Protein AF-A0A257V3X7-F1 (afdb_monomer_lite)

Foldseek 3Di:
DQLQVVLVVCCQVPFNLVSLLVLLLLLLVLLLCCLVVVVVCVVPVVSVVVSVVSNVNSCSSVNCPLVLLPLVDDPVCSVVVVVVVVV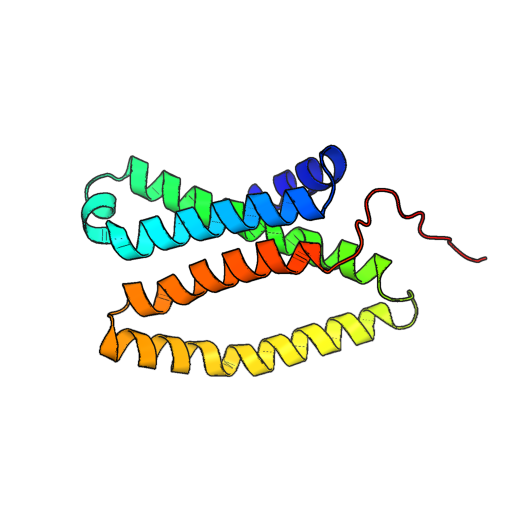VVVVVVVCLVVQLVVQCVPPNNSRSSSVSSVVSNVRSVVSVVRDGCNPVDPPPPD

Structure (mmCIF, N/CA/C/O backbone):
data_AF-A0A257V3X7-F1
#
_entry.id   AF-A0A257V3X7-F1
#
loop_
_atom_site.group_PDB
_atom_site.id
_atom_site.type_symbol
_atom_site.label_atom_id
_atom_site.label_alt_id
_atom_site.label_comp_id
_atom_site.label_asym_id
_atom_site.label_entity_id
_atom_site.label_seq_id
_atom_site.pdbx_PDB_ins_code
_atom_site.Cartn_x
_atom_site.Cartn_y
_atom_site.Cartn_z
_atom_site.occupancy
_atom_site.B_iso_or_equiv
_atom_site.auth_seq_id
_atom_site.auth_comp_id
_atom_site.auth_asym_id
_atom_site.auth_atom_id
_atom_site.pdbx_PDB_model_num
ATOM 1 N N . ALA A 1 1 ? 8.856 -1.921 8.800 1.00 64.50 1 ALA A N 1
ATOM 2 C CA . ALA A 1 1 ? 8.913 -1.311 10.148 1.00 64.50 1 ALA A CA 1
ATOM 3 C C . ALA A 1 1 ? 8.587 0.182 10.107 1.00 64.50 1 ALA A C 1
ATOM 5 O O . ALA A 1 1 ? 7.568 0.563 10.662 1.00 64.50 1 ALA A O 1
ATOM 6 N N . LEU A 1 2 ? 9.370 1.014 9.405 1.00 83.31 2 LEU A N 1
ATOM 7 C CA . LEU A 1 2 ? 9.121 2.465 9.345 1.00 83.31 2 LEU A CA 1
ATOM 8 C C . LEU A 1 2 ? 7.728 2.828 8.812 1.00 83.31 2 LEU A C 1
ATOM 10 O O . LEU A 1 2 ? 7.024 3.571 9.480 1.00 83.31 2 LEU A O 1
ATOM 14 N N . GLY A 1 3 ? 7.291 2.225 7.699 1.00 81.31 3 GLY A N 1
ATOM 15 C CA . GLY A 1 3 ? 5.944 2.453 7.155 1.00 81.31 3 GLY A CA 1
ATOM 16 C C . GLY A 1 3 ? 4.811 2.114 8.130 1.00 81.31 3 GLY A C 1
ATOM 17 O O . GLY A 1 3 ? 3.764 2.745 8.107 1.00 81.31 3 GLY A O 1
ATOM 18 N N . TYR A 1 4 ? 5.025 1.142 9.018 1.00 83.38 4 TYR A N 1
ATOM 19 C CA . TYR A 1 4 ? 4.007 0.663 9.960 1.00 83.38 4 TYR A CA 1
ATOM 20 C C . TYR A 1 4 ? 3.864 1.648 11.125 1.00 83.38 4 TYR A C 1
ATOM 22 O O . TYR A 1 4 ? 2.759 2.004 11.525 1.00 83.38 4 TYR A O 1
ATOM 30 N N . LEU A 1 5 ? 5.004 2.140 11.623 1.00 85.31 5 LEU A N 1
ATOM 31 C CA . LEU A 1 5 ? 5.063 3.169 12.659 1.00 85.31 5 LEU A CA 1
ATOM 32 C C . LEU A 1 5 ? 4.500 4.497 12.149 1.00 85.31 5 LEU A C 1
ATOM 34 O O . LEU A 1 5 ? 3.662 5.113 12.804 1.00 85.31 5 LEU A O 1
ATOM 38 N N . SER A 1 6 ? 4.922 4.923 10.957 1.00 87.31 6 SER A N 1
ATOM 39 C CA . SER A 1 6 ? 4.461 6.177 10.370 1.00 87.31 6 SER A CA 1
ATOM 40 C C . SER A 1 6 ? 2.974 6.129 10.020 1.00 87.31 6 SER A C 1
ATOM 42 O O . SER A 1 6 ? 2.307 7.161 10.085 1.00 87.31 6 SER A O 1
ATOM 44 N N . PHE A 1 7 ? 2.431 4.956 9.669 1.00 87.31 7 PHE A N 1
ATOM 45 C CA . PHE A 1 7 ? 1.008 4.809 9.374 1.00 87.31 7 PHE A CA 1
ATOM 46 C C . PHE A 1 7 ? 0.151 5.146 10.593 1.00 87.31 7 PHE A C 1
ATOM 48 O O . PHE A 1 7 ? -0.774 5.941 10.462 1.00 87.31 7 PHE A O 1
ATOM 55 N N . GLY A 1 8 ? 0.487 4.602 11.769 1.00 83.62 8 GLY A N 1
ATOM 56 C CA . GLY A 1 8 ? -0.238 4.882 13.013 1.00 83.62 8 GLY A CA 1
ATOM 57 C C . GLY A 1 8 ? -0.280 6.378 13.326 1.00 83.62 8 GLY A C 1
ATOM 58 O O . GLY A 1 8 ? -1.354 6.946 13.485 1.00 83.62 8 GLY A O 1
ATOM 59 N N . VAL A 1 9 ? 0.876 7.047 13.263 1.00 85.56 9 VAL A N 1
ATOM 60 C CA . VAL A 1 9 ? 0.973 8.499 13.501 1.00 85.56 9 VAL A CA 1
ATOM 61 C C . VAL A 1 9 ? 0.114 9.299 12.513 1.00 85.56 9 VAL A C 1
ATOM 63 O O . VAL A 1 9 ? -0.597 10.225 12.904 1.00 85.56 9 VAL A O 1
ATOM 66 N N . VAL A 1 10 ? 0.153 8.953 11.222 1.00 85.38 10 VAL A N 1
ATOM 67 C CA . VAL A 1 10 ? -0.643 9.648 10.195 1.00 85.38 10 VAL A CA 1
ATOM 68 C C . VAL A 1 10 ? -2.138 9.368 10.363 1.00 85.38 10 VAL A C 1
ATOM 70 O O . VAL A 1 10 ? -2.946 10.280 10.177 1.00 85.38 10 VAL A O 1
ATOM 73 N N . ALA A 1 11 ? -2.510 8.142 10.730 1.00 85.06 11 ALA A N 1
ATOM 74 C CA . ALA A 1 11 ? -3.887 7.743 10.991 1.00 85.06 11 ALA A CA 1
ATOM 75 C C . ALA A 1 11 ? -4.479 8.489 12.193 1.00 85.06 11 ALA A C 1
ATOM 77 O O . ALA A 1 11 ? -5.598 8.994 12.097 1.00 85.06 11 ALA A O 1
ATOM 78 N N . ASP A 1 12 ? -3.715 8.640 13.273 1.00 82.75 12 ASP A N 1
ATOM 79 C CA . ASP A 1 12 ? -4.148 9.375 14.464 1.00 82.75 12 ASP A CA 1
ATOM 80 C C . ASP A 1 12 ? -4.268 10.885 14.184 1.00 82.75 12 ASP A C 1
ATOM 82 O O . ASP A 1 12 ? -5.197 11.555 14.652 1.00 82.75 12 ASP A O 1
ATOM 86 N N . TRP A 1 13 ? -3.368 11.434 13.358 1.00 82.75 13 TRP A N 1
ATOM 87 C CA . TRP A 1 13 ? -3.345 12.865 13.048 1.00 82.75 13 TRP A CA 1
ATOM 88 C C . TRP A 1 13 ? -4.383 13.303 12.003 1.00 82.75 13 TRP A C 1
ATOM 90 O O . TRP A 1 13 ? -5.069 14.311 12.203 1.00 82.75 13 TRP A O 1
ATOM 100 N N . LYS A 1 14 ? -4.521 12.577 10.885 1.00 82.19 14 LYS A N 1
ATOM 101 C CA . LYS A 1 14 ? -5.402 12.958 9.760 1.00 82.19 14 LYS A CA 1
ATOM 102 C C . LYS A 1 14 ? -6.692 12.145 9.657 1.00 82.19 14 LYS A C 1
ATOM 104 O O . LYS A 1 14 ? -7.574 12.541 8.902 1.00 82.19 14 LYS A O 1
ATOM 109 N N . GLY A 1 15 ? -6.833 11.065 10.420 1.00 82.12 15 GLY A N 1
ATOM 110 C CA . GLY A 1 15 ? -7.914 10.093 10.255 1.00 82.12 15 GLY A CA 1
ATOM 111 C C . GLY A 1 15 ? -7.492 8.914 9.381 1.00 82.12 15 GLY A C 1
ATOM 112 O O . GLY A 1 15 ? -6.560 8.997 8.570 1.00 82.12 15 GLY A O 1
ATOM 113 N N . ARG A 1 16 ? -8.177 7.783 9.557 1.00 83.19 16 ARG A N 1
ATOM 114 C CA . ARG A 1 16 ? -7.748 6.507 8.975 1.00 83.19 16 ARG A CA 1
ATOM 115 C C . ARG A 1 16 ? -8.000 6.432 7.484 1.00 83.19 16 ARG A C 1
ATOM 117 O O . ARG A 1 16 ? -7.150 5.897 6.776 1.00 83.19 16 ARG A O 1
ATOM 124 N N . ARG A 1 17 ? -9.093 7.012 6.981 1.00 86.31 17 ARG A N 1
ATOM 125 C CA . ARG A 1 17 ? -9.388 7.005 5.537 1.00 86.31 17 ARG A CA 1
ATOM 126 C C . ARG A 1 17 ? -8.292 7.702 4.732 1.00 86.31 17 ARG A C 1
ATOM 128 O O . ARG A 1 17 ? -7.825 7.193 3.711 1.00 86.31 17 ARG A O 1
ATOM 135 N N . VAL A 1 18 ? -7.843 8.854 5.231 1.00 87.00 18 VAL A N 1
ATOM 136 C CA . VAL A 1 18 ? -6.783 9.649 4.600 1.00 87.00 18 VAL A CA 1
ATOM 137 C C . VAL A 1 18 ? -5.447 8.915 4.675 1.00 87.00 18 VAL A C 1
ATOM 139 O O . VAL A 1 18 ? -4.742 8.845 3.670 1.00 87.00 18 VAL A O 1
ATOM 142 N N . ALA A 1 19 ? -5.115 8.316 5.824 1.00 89.31 19 ALA A N 1
ATOM 143 C CA . ALA A 1 19 ? -3.903 7.513 5.964 1.00 89.31 19 ALA A CA 1
ATOM 144 C C . ALA A 1 19 ? -3.888 6.332 4.980 1.00 89.31 19 ALA A C 1
ATOM 146 O O . ALA A 1 19 ? -2.942 6.196 4.209 1.00 89.31 19 ALA A O 1
ATOM 147 N N . TYR A 1 20 ? -4.962 5.542 4.918 1.00 88.56 20 TYR A N 1
ATOM 148 C CA . TYR A 1 20 ? -5.075 4.428 3.972 1.00 88.56 20 TYR A CA 1
ATOM 149 C C . TYR A 1 20 ? -4.922 4.872 2.516 1.00 88.56 20 TYR A C 1
ATOM 151 O O . TYR A 1 20 ? -4.187 4.253 1.747 1.00 88.56 20 TYR A O 1
ATOM 159 N N . SER A 1 21 ? -5.567 5.978 2.140 1.00 91.50 21 SER A N 1
ATOM 160 C CA . SER A 1 21 ? -5.485 6.521 0.782 1.00 91.50 21 SER A CA 1
ATOM 161 C C . SER A 1 21 ? -4.051 6.926 0.424 1.00 91.50 21 SER A C 1
ATOM 163 O O . SER A 1 21 ? -3.529 6.500 -0.604 1.00 91.50 21 SER A O 1
ATOM 165 N N . ILE A 1 22 ? -3.379 7.689 1.295 1.00 92.06 22 ILE A N 1
ATOM 166 C CA . ILE A 1 22 ? -2.003 8.160 1.069 1.00 92.06 22 ILE A CA 1
ATOM 167 C C . ILE A 1 22 ? -1.042 6.980 0.935 1.00 92.06 22 ILE A C 1
ATOM 169 O O . ILE A 1 22 ? -0.280 6.912 -0.028 1.00 92.06 22 ILE A O 1
ATOM 173 N N . TYR A 1 23 ? -1.085 6.033 1.872 1.00 93.00 23 TYR A N 1
ATOM 174 C CA . TYR A 1 23 ? -0.167 4.896 1.856 1.00 93.00 23 TYR A CA 1
ATOM 175 C C . TYR A 1 23 ? -0.429 3.976 0.663 1.00 93.00 23 TYR A C 1
ATOM 177 O O . TYR A 1 23 ? 0.514 3.427 0.098 1.00 93.00 23 TYR A O 1
ATOM 185 N N . SER A 1 24 ? -1.689 3.842 0.241 1.00 92.94 24 SER A N 1
ATOM 186 C CA . SER A 1 24 ? -2.063 3.040 -0.929 1.00 92.94 24 SER A CA 1
ATOM 187 C C . SER A 1 24 ? -1.554 3.663 -2.225 1.00 92.94 24 SER A C 1
ATOM 189 O O . SER A 1 24 ? -1.022 2.959 -3.081 1.00 92.94 24 SER A O 1
ATOM 191 N N . VAL A 1 25 ? -1.637 4.991 -2.344 1.00 94.50 25 VAL A N 1
ATOM 192 C CA . VAL A 1 25 ? -1.080 5.735 -3.481 1.00 94.50 25 VAL A CA 1
ATOM 193 C C . VAL A 1 25 ? 0.446 5.655 -3.498 1.00 94.50 25 VAL A C 1
ATOM 195 O O . VAL A 1 25 ? 1.019 5.370 -4.545 1.00 94.50 25 VAL A O 1
ATOM 198 N N . ILE A 1 26 ? 1.115 5.835 -2.353 1.00 94.31 26 ILE A N 1
ATOM 199 C CA . ILE A 1 26 ? 2.576 5.683 -2.254 1.00 94.31 26 ILE A CA 1
ATOM 200 C C . ILE A 1 26 ? 3.002 4.277 -2.686 1.00 94.31 26 ILE A C 1
ATOM 202 O O . ILE A 1 26 ? 3.960 4.126 -3.448 1.00 94.31 26 ILE A O 1
ATOM 206 N N . TRP A 1 27 ? 2.269 3.253 -2.241 1.00 94.19 27 TRP A N 1
ATOM 207 C CA . TRP A 1 27 ? 2.551 1.874 -2.618 1.00 94.19 27 TRP A CA 1
ATOM 208 C C . TRP A 1 27 ? 2.394 1.653 -4.124 1.00 94.19 27 TRP A C 1
ATOM 210 O O . TRP A 1 27 ? 3.286 1.085 -4.752 1.00 94.19 27 TRP A O 1
ATOM 220 N N . ALA A 1 28 ? 1.302 2.150 -4.711 1.00 93.94 28 ALA A N 1
ATOM 221 C CA . ALA A 1 28 ? 1.035 2.047 -6.141 1.00 93.94 28 ALA A CA 1
ATOM 222 C C . ALA A 1 28 ? 2.104 2.760 -6.982 1.00 93.94 28 ALA A C 1
ATOM 224 O O . ALA A 1 28 ? 2.592 2.184 -7.950 1.00 93.94 28 ALA A O 1
ATOM 225 N N . ILE A 1 29 ? 2.522 3.969 -6.588 1.00 94.19 29 ILE A N 1
ATOM 226 C CA . ILE A 1 29 ? 3.604 4.709 -7.256 1.00 94.19 29 ILE A CA 1
ATOM 227 C C . ILE A 1 29 ? 4.902 3.901 -7.223 1.00 94.19 29 ILE A C 1
ATOM 229 O O . ILE A 1 29 ? 5.544 3.736 -8.257 1.00 94.19 29 ILE A O 1
ATOM 233 N N . GLY A 1 30 ? 5.272 3.367 -6.054 1.00 92.69 30 GLY A N 1
ATOM 234 C CA . GLY A 1 30 ? 6.460 2.528 -5.913 1.00 92.69 30 GLY A CA 1
ATOM 235 C C . GLY A 1 30 ? 6.403 1.287 -6.804 1.00 92.69 30 GLY A C 1
ATOM 236 O O . GLY A 1 30 ? 7.369 0.989 -7.504 1.00 92.69 30 GLY A O 1
ATOM 237 N N . LEU A 1 31 ? 5.258 0.597 -6.828 1.00 92.38 31 LEU A N 1
ATOM 238 C CA . LEU A 1 31 ? 5.059 -0.589 -7.656 1.00 92.38 31 LEU A CA 1
ATOM 239 C C . LEU A 1 31 ? 5.141 -0.250 -9.146 1.00 92.38 31 LEU A C 1
ATOM 241 O O . LEU A 1 31 ? 5.948 -0.859 -9.836 1.00 92.38 31 LEU A O 1
ATOM 245 N N . PHE A 1 32 ? 4.400 0.748 -9.635 1.00 93.44 32 PHE A N 1
ATOM 246 C CA . PHE A 1 32 ? 4.440 1.128 -11.050 1.00 93.44 32 PHE A CA 1
ATOM 247 C C . PHE A 1 32 ? 5.824 1.598 -11.495 1.00 93.44 32 PHE A C 1
ATOM 249 O O . PHE A 1 32 ? 6.274 1.223 -12.580 1.00 93.44 32 PHE A O 1
ATOM 256 N N . ALA A 1 33 ? 6.525 2.358 -10.650 1.00 92.00 33 ALA A N 1
ATOM 257 C CA . ALA A 1 33 ? 7.895 2.775 -10.917 1.00 92.00 33 ALA A CA 1
ATOM 258 C C . ALA A 1 33 ? 8.813 1.560 -11.112 1.00 92.00 33 ALA A C 1
ATOM 260 O O . ALA A 1 33 ? 9.463 1.431 -12.149 1.00 92.00 33 ALA A O 1
ATOM 261 N N . VAL A 1 34 ? 8.810 0.632 -10.151 1.00 89.38 34 VAL A N 1
ATOM 262 C CA . VAL A 1 34 ? 9.643 -0.577 -10.195 1.00 89.38 34 VAL A CA 1
ATOM 263 C C . VAL A 1 34 ? 9.255 -1.492 -11.355 1.00 89.38 34 VAL A C 1
ATOM 265 O O . VAL A 1 34 ? 10.137 -2.096 -11.956 1.00 89.38 34 VAL A O 1
ATOM 268 N N . THR A 1 35 ? 7.972 -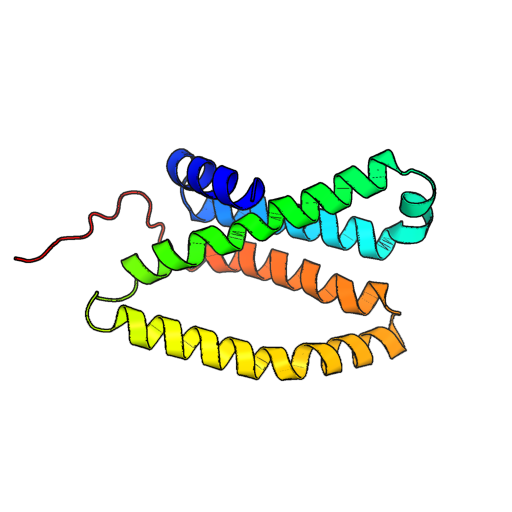1.596 -11.709 1.00 89.06 35 THR A N 1
ATOM 269 C CA . THR A 1 35 ? 7.520 -2.539 -12.740 1.00 89.06 35 THR A CA 1
ATOM 270 C C . THR A 1 35 ? 7.667 -2.028 -14.161 1.00 89.06 35 THR A C 1
ATOM 272 O O . THR A 1 35 ? 8.010 -2.807 -15.046 1.00 89.06 35 THR A O 1
ATOM 275 N N . TRP A 1 36 ? 7.363 -0.754 -14.412 1.00 89.81 36 TRP A N 1
ATOM 276 C CA . TRP A 1 36 ? 7.343 -0.200 -15.771 1.00 89.81 36 TRP A CA 1
ATOM 277 C C . TRP A 1 36 ? 8.659 0.475 -16.143 1.00 89.81 36 TRP A C 1
ATOM 279 O O . TRP A 1 36 ? 9.039 0.469 -17.310 1.00 89.81 36 TRP A O 1
ATOM 289 N N . PHE A 1 37 ? 9.389 1.005 -15.159 1.00 89.38 37 PHE A N 1
ATOM 290 C CA . PHE A 1 37 ? 10.629 1.746 -15.383 1.00 89.38 37 PHE A CA 1
ATOM 291 C C . PHE A 1 37 ? 11.869 1.001 -14.883 1.00 89.38 37 PHE A C 1
ATOM 293 O O . PHE A 1 37 ? 12.929 1.610 -14.749 1.00 89.38 37 PHE A O 1
ATOM 300 N N . TRP A 1 38 ? 11.777 -0.317 -14.653 1.00 86.81 38 TRP A N 1
ATOM 301 C CA . TRP A 1 38 ? 12.886 -1.135 -14.146 1.00 86.81 38 TRP A CA 1
ATOM 302 C C . TRP A 1 38 ? 14.201 -0.903 -14.898 1.00 86.81 38 TRP A C 1
ATOM 304 O O . TRP A 1 38 ? 15.236 -0.699 -14.274 1.00 86.81 38 TRP A O 1
ATOM 314 N N . GLY A 1 39 ? 14.158 -0.876 -16.235 1.00 86.06 39 GLY A N 1
ATOM 315 C CA . GLY A 1 39 ? 15.352 -0.690 -17.064 1.00 86.06 39 GLY A CA 1
ATOM 316 C C . GLY A 1 39 ? 16.067 0.643 -16.824 1.00 86.06 39 GLY A C 1
ATOM 317 O O . GLY A 1 39 ? 17.291 0.681 -16.826 1.00 86.06 39 GLY A O 1
ATOM 318 N N . ALA A 1 40 ? 15.321 1.719 -16.558 1.00 87.19 40 ALA A N 1
ATOM 319 C CA . ALA A 1 40 ? 15.900 3.012 -16.200 1.00 87.19 40 ALA A CA 1
ATOM 320 C C . ALA A 1 40 ? 16.365 3.026 -14.736 1.00 87.19 40 ALA A C 1
ATOM 322 O O . ALA A 1 40 ? 17.454 3.503 -14.432 1.00 87.19 40 ALA A O 1
ATOM 323 N N . LEU A 1 41 ? 15.565 2.465 -13.825 1.00 88.38 41 LEU A N 1
ATOM 324 C CA . LEU A 1 41 ? 15.871 2.426 -12.394 1.00 88.38 41 LEU A CA 1
ATOM 325 C C . LEU A 1 41 ? 17.132 1.620 -12.083 1.00 88.38 41 LEU A C 1
ATOM 327 O O . LEU A 1 41 ? 17.947 2.067 -11.277 1.00 88.38 41 LEU A O 1
ATOM 331 N N . ALA A 1 42 ? 17.325 0.484 -12.753 1.00 87.19 42 ALA A N 1
ATOM 332 C CA . ALA A 1 42 ? 18.463 -0.405 -12.540 1.00 87.19 42 ALA A CA 1
ATOM 333 C C . ALA A 1 42 ? 19.820 0.280 -12.792 1.00 87.19 42 ALA A C 1
ATOM 335 O O . ALA A 1 42 ? 20.823 -0.113 -12.202 1.00 87.19 42 ALA A O 1
ATOM 336 N N . VAL A 1 43 ? 19.847 1.327 -13.625 1.00 91.94 43 VAL A N 1
ATOM 337 C CA . VAL A 1 43 ? 21.052 2.118 -13.926 1.00 91.94 43 VAL A CA 1
ATOM 338 C C . VAL A 1 43 ? 21.330 3.179 -12.851 1.00 91.94 43 VAL A C 1
ATOM 340 O O . VAL A 1 43 ? 22.472 3.604 -12.688 1.00 91.94 43 VAL A O 1
ATOM 343 N N . TYR A 1 44 ? 20.317 3.581 -12.077 1.00 92.62 44 TYR A N 1
ATOM 344 C CA . TYR A 1 44 ? 20.417 4.606 -11.034 1.00 92.62 44 TYR A CA 1
ATOM 345 C C . TYR A 1 44 ? 20.129 4.012 -9.642 1.00 92.62 44 TYR A C 1
ATOM 347 O O . TYR A 1 44 ? 18.979 4.023 -9.185 1.00 92.62 44 TYR A O 1
ATOM 355 N N . PRO A 1 45 ? 21.163 3.550 -8.906 1.00 90.06 45 PRO A N 1
ATOM 356 C CA . PRO A 1 45 ? 20.990 2.875 -7.619 1.00 90.06 45 PRO A CA 1
ATOM 357 C C . PRO A 1 45 ? 20.191 3.688 -6.596 1.00 90.06 45 PRO A C 1
ATOM 359 O O . PRO A 1 45 ? 19.303 3.150 -5.940 1.00 90.06 45 PRO A O 1
ATOM 362 N N . ALA A 1 46 ? 20.446 4.996 -6.501 1.00 92.75 46 ALA A N 1
ATOM 363 C CA . ALA A 1 46 ? 19.734 5.877 -5.574 1.00 92.75 46 ALA A CA 1
ATOM 364 C C . ALA A 1 46 ? 18.216 5.896 -5.830 1.00 92.75 46 ALA A C 1
ATOM 366 O O . ALA A 1 46 ? 17.422 5.859 -4.890 1.00 92.75 46 ALA A O 1
ATOM 367 N N . LEU A 1 47 ? 17.809 5.903 -7.102 1.00 91.56 47 LEU A N 1
ATOM 368 C CA . LEU A 1 47 ? 16.403 5.938 -7.489 1.00 91.56 47 LEU A CA 1
ATOM 369 C C . LEU A 1 47 ? 15.728 4.578 -7.260 1.00 91.56 47 LEU A C 1
ATOM 371 O O . LEU A 1 47 ? 14.597 4.523 -6.779 1.00 91.56 47 LEU A O 1
ATOM 375 N N . THR A 1 48 ? 16.449 3.480 -7.507 1.00 91.56 48 THR A N 1
ATOM 376 C CA . THR A 1 48 ? 15.991 2.130 -7.143 1.00 91.56 48 THR A CA 1
ATOM 377 C C . THR A 1 48 ? 15.742 2.012 -5.641 1.00 91.56 48 THR A C 1
ATOM 379 O O . THR A 1 48 ? 14.674 1.552 -5.236 1.00 91.56 48 THR A O 1
ATOM 382 N N . VAL A 1 49 ? 16.682 2.467 -4.802 1.00 93.06 49 VAL A N 1
ATOM 383 C CA . VAL A 1 49 ? 16.509 2.444 -3.341 1.00 93.06 49 VAL A CA 1
ATOM 384 C C . VAL A 1 49 ? 15.310 3.288 -2.919 1.00 93.06 49 VAL A C 1
ATOM 386 O O . VAL A 1 49 ? 14.523 2.835 -2.091 1.00 93.06 49 VAL A O 1
ATOM 389 N N . LEU A 1 50 ? 15.120 4.470 -3.512 1.00 93.75 50 LEU A N 1
ATOM 390 C CA . LEU A 1 50 ? 13.971 5.323 -3.215 1.00 93.75 50 LEU A CA 1
ATOM 391 C C . LEU A 1 50 ? 12.644 4.613 -3.509 1.00 93.75 50 LEU A C 1
ATOM 393 O O . LEU A 1 50 ? 11.782 4.555 -2.636 1.00 93.75 50 LEU A O 1
ATOM 397 N N . PHE A 1 51 ? 12.463 4.047 -4.703 1.00 92.56 51 PHE A N 1
ATOM 398 C CA . PHE A 1 51 ? 11.195 3.397 -5.045 1.00 92.56 51 PHE A CA 1
ATOM 399 C C . PHE A 1 51 ? 10.965 2.101 -4.266 1.00 92.56 51 PHE A C 1
ATOM 401 O O . PHE A 1 51 ? 9.839 1.850 -3.841 1.00 92.56 51 PHE A O 1
ATOM 408 N N . MET A 1 52 ? 12.014 1.327 -3.976 1.00 91.38 52 MET A N 1
ATOM 409 C CA . MET A 1 52 ? 11.916 0.176 -3.069 1.00 91.38 52 MET A CA 1
ATOM 410 C C . MET A 1 52 ? 11.535 0.603 -1.649 1.00 91.38 52 MET A C 1
ATOM 412 O O . MET A 1 52 ? 10.713 -0.046 -0.998 1.00 91.38 52 MET A O 1
ATOM 416 N N . PHE A 1 53 ? 12.072 1.732 -1.182 1.00 92.94 53 PHE A N 1
ATOM 417 C CA . PHE A 1 53 ? 11.679 2.326 0.087 1.00 92.94 53 PHE A CA 1
ATOM 418 C C . PHE A 1 53 ? 10.213 2.770 0.073 1.00 92.94 53 PHE A C 1
ATOM 420 O O . PHE A 1 53 ? 9.504 2.486 1.033 1.00 92.94 53 PHE A O 1
ATOM 427 N N . LEU A 1 54 ? 9.722 3.390 -1.006 1.00 93.25 54 LEU A N 1
ATOM 428 C CA . LEU A 1 54 ? 8.305 3.756 -1.146 1.00 93.25 54 LEU A CA 1
ATOM 429 C C . LEU A 1 54 ? 7.392 2.527 -1.154 1.00 93.25 54 LEU A C 1
ATOM 431 O O . LEU A 1 54 ? 6.360 2.541 -0.484 1.00 93.25 54 LEU A O 1
ATOM 435 N N . VAL A 1 55 ? 7.786 1.446 -1.838 1.00 91.88 55 VAL A N 1
ATOM 436 C CA . VAL A 1 55 ? 7.063 0.167 -1.778 1.00 91.88 55 VAL A CA 1
ATOM 437 C C . VAL A 1 55 ? 6.988 -0.321 -0.331 1.00 91.88 55 VAL A C 1
ATOM 439 O O . VAL A 1 55 ? 5.900 -0.610 0.166 1.00 91.88 55 VAL A O 1
ATOM 442 N N . GLY A 1 56 ? 8.119 -0.339 0.379 1.00 91.19 56 GLY A N 1
ATOM 443 C CA . GLY A 1 56 ? 8.180 -0.716 1.790 1.00 91.19 56 GLY A CA 1
ATOM 444 C C . GLY A 1 56 ? 7.368 0.207 2.705 1.00 91.19 56 GLY A C 1
ATOM 445 O O . GLY A 1 56 ? 6.699 -0.268 3.619 1.00 91.19 56 GLY A O 1
ATOM 446 N N . LEU A 1 57 ? 7.368 1.515 2.460 1.00 91.81 57 LEU A N 1
ATOM 447 C CA . LEU A 1 57 ? 6.583 2.478 3.228 1.00 91.81 57 LEU A CA 1
ATOM 448 C C . LEU A 1 57 ? 5.081 2.258 3.014 1.00 91.81 57 LEU A C 1
ATOM 450 O O . LEU A 1 57 ? 4.328 2.222 3.983 1.00 91.81 57 LEU A O 1
ATOM 454 N N . GLY A 1 58 ? 4.666 2.027 1.768 1.00 88.62 58 GLY A N 1
ATOM 455 C CA . GLY A 1 58 ? 3.283 1.762 1.375 1.00 88.62 58 GLY A CA 1
ATOM 456 C C . GLY A 1 58 ? 2.670 0.514 2.021 1.00 88.62 58 GLY A C 1
ATOM 457 O O . GLY A 1 58 ? 1.474 0.502 2.327 1.00 88.62 58 GLY A O 1
ATOM 458 N N . THR A 1 59 ? 3.493 -0.492 2.355 1.00 88.31 59 THR A N 1
ATOM 459 C CA . THR A 1 59 ? 3.046 -1.641 3.169 1.00 88.31 59 THR A CA 1
ATOM 460 C C . THR A 1 59 ? 2.558 -1.236 4.570 1.00 88.31 59 THR A C 1
ATOM 462 O O . THR A 1 59 ? 1.873 -2.012 5.225 1.00 88.31 59 THR A O 1
ATOM 465 N N . GLY A 1 60 ? 2.805 -0.000 5.021 1.00 85.38 60 GLY A N 1
ATOM 466 C CA . GLY A 1 60 ? 2.207 0.583 6.228 1.00 85.38 60 GLY A CA 1
ATOM 467 C C . GLY A 1 60 ? 0.688 0.448 6.333 1.00 85.38 60 GLY A C 1
ATOM 468 O O . GLY A 1 60 ? 0.178 0.317 7.441 1.00 85.38 60 GLY A O 1
ATOM 469 N N . ASN A 1 61 ? -0.027 0.357 5.205 1.00 84.00 61 ASN A N 1
ATOM 470 C CA . ASN A 1 61 ? -1.461 0.040 5.190 1.00 84.00 61 ASN A CA 1
ATOM 471 C C . ASN A 1 61 ? -1.831 -1.208 6.004 1.00 84.00 61 ASN A C 1
ATOM 473 O O . ASN A 1 61 ? -2.930 -1.275 6.553 1.00 84.00 61 ASN A O 1
ATOM 477 N N . TYR A 1 62 ? -0.930 -2.194 6.114 1.00 82.69 62 TYR A N 1
ATOM 478 C CA . TYR A 1 62 ? -1.199 -3.405 6.887 1.00 82.69 62 TYR A CA 1
ATOM 479 C C . TYR A 1 62 ? -1.416 -3.129 8.382 1.00 82.69 62 TYR A C 1
ATOM 481 O O . TYR A 1 62 ? -2.121 -3.882 9.053 1.00 82.69 62 TYR A O 1
ATOM 489 N N . SER A 1 63 ? -0.867 -2.034 8.908 1.00 83.75 63 SER A N 1
ATOM 490 C CA . SER A 1 63 ? -1.004 -1.659 10.316 1.00 83.75 63 SER A CA 1
ATOM 491 C C . SER A 1 63 ? -2.400 -1.163 10.686 1.00 83.75 63 SER A C 1
ATOM 493 O O . SER A 1 63 ? -2.784 -1.259 11.848 1.00 83.75 63 SER A O 1
ATOM 495 N N . GLY A 1 64 ? -3.185 -0.673 9.724 1.00 78.31 64 GLY A N 1
ATOM 496 C CA . GLY A 1 64 ? -4.535 -0.182 9.994 1.00 78.31 64 GLY A CA 1
ATOM 497 C C . GLY A 1 64 ? -5.601 -1.275 10.121 1.00 78.31 64 GLY A C 1
ATOM 498 O O . GLY A 1 64 ? -6.690 -0.991 10.620 1.00 78.31 64 GLY A O 1
ATOM 499 N N . TYR A 1 65 ? -5.308 -2.518 9.706 1.00 79.12 65 TYR A N 1
ATOM 500 C CA . TYR A 1 65 ? -6.329 -3.567 9.633 1.00 79.12 65 TYR A CA 1
ATOM 501 C C . TYR A 1 65 ? -6.849 -3.939 11.021 1.00 79.12 65 TYR A C 1
ATOM 503 O O . TYR A 1 65 ? -8.055 -3.950 11.239 1.00 79.12 65 TYR A O 1
ATOM 511 N N . GLY A 1 66 ? -5.958 -4.198 11.980 1.00 79.81 66 GLY A N 1
ATOM 512 C CA . GLY A 1 66 ? -6.357 -4.563 13.345 1.00 79.81 66 GLY A CA 1
ATOM 513 C C . GLY A 1 66 ? -7.303 -3.536 13.985 1.00 79.81 66 GLY A C 1
ATOM 514 O O . GLY A 1 66 ? -8.390 -3.917 14.425 1.00 79.81 66 GLY A O 1
ATOM 515 N N . PRO A 1 67 ? -6.942 -2.241 13.982 1.00 79.19 67 PRO A N 1
ATOM 516 C CA . PRO A 1 67 ? -7.803 -1.187 14.502 1.00 79.19 67 PRO A CA 1
ATOM 517 C C . PRO A 1 67 ? -9.183 -1.103 13.823 1.00 79.19 67 PRO A C 1
ATOM 519 O O . PRO A 1 67 ? -10.191 -1.060 14.525 1.00 79.19 67 PRO A O 1
ATOM 522 N N . ILE A 1 68 ? -9.260 -1.183 12.487 1.00 78.00 68 ILE A N 1
ATOM 523 C CA . ILE A 1 68 ? -10.545 -1.169 11.757 1.00 78.00 68 ILE A CA 1
ATOM 524 C C . ILE A 1 68 ? -11.430 -2.353 12.165 1.00 78.00 68 ILE A C 1
ATOM 526 O O . ILE A 1 68 ? -12.611 -2.185 12.465 1.00 78.00 68 ILE A O 1
ATOM 530 N N . PHE A 1 69 ? -10.868 -3.562 12.224 1.00 77.12 69 PHE A N 1
ATOM 531 C CA . PHE A 1 69 ? -11.621 -4.743 12.651 1.00 77.12 69 PHE A CA 1
ATOM 532 C C . PHE A 1 69 ? -12.098 -4.631 14.101 1.00 77.12 69 PHE A C 1
ATOM 534 O O . PHE A 1 69 ? -13.166 -5.143 14.432 1.00 77.12 69 PHE A O 1
ATOM 541 N N . SER A 1 70 ? -11.325 -3.966 14.963 1.00 77.25 70 SER A N 1
ATOM 542 C CA . SER A 1 70 ? -11.694 -3.771 16.364 1.00 77.25 70 SER A CA 1
ATOM 543 C C . SER A 1 70 ? -12.866 -2.824 16.586 1.00 77.25 70 SER A C 1
ATOM 545 O O . SER A 1 70 ? -13.517 -2.935 17.618 1.00 77.25 70 SER A O 1
ATOM 547 N N . GLU A 1 71 ? -13.147 -1.949 15.624 1.00 74.88 71 GLU A N 1
ATOM 548 C CA . GLU A 1 71 ? -14.254 -0.990 15.692 1.00 74.88 71 GLU A CA 1
ATOM 549 C C . GLU A 1 71 ? -15.504 -1.485 14.967 1.00 74.88 71 GLU A C 1
ATOM 551 O O . GLU A 1 71 ? -16.612 -1.142 15.364 1.00 74.88 71 GLU A O 1
ATOM 556 N N . ILE A 1 72 ? -15.347 -2.297 13.916 1.00 78.06 72 ILE A N 1
ATOM 557 C CA . ILE A 1 72 ? -16.482 -2.846 13.160 1.00 78.06 72 ILE A CA 1
ATOM 558 C C . ILE A 1 72 ? -17.079 -4.072 13.862 1.00 78.06 72 ILE A C 1
ATOM 560 O O . ILE A 1 72 ? -18.291 -4.279 13.814 1.00 78.06 72 ILE A O 1
ATOM 564 N N . PHE A 1 73 ? -16.248 -4.908 14.497 1.00 81.44 73 PHE A N 1
ATOM 565 C CA . PHE A 1 73 ? -16.697 -6.172 15.083 1.00 81.44 73 PHE A CA 1
ATOM 566 C C . PHE A 1 73 ? -16.716 -6.140 16.618 1.00 81.44 73 PHE A C 1
ATOM 568 O O . PHE A 1 73 ? -15.707 -5.784 17.232 1.00 81.44 73 PHE A O 1
ATOM 575 N N . PRO A 1 74 ? -17.800 -6.627 17.259 1.00 79.44 74 PRO A N 1
ATOM 576 C CA . PRO A 1 74 ? -17.853 -6.764 18.709 1.00 79.44 74 PRO A CA 1
ATOM 577 C C . PRO A 1 74 ? -16.752 -7.692 19.230 1.00 79.44 74 PRO A C 1
ATOM 579 O O . PRO A 1 74 ? -16.432 -8.713 18.612 1.00 79.44 74 PRO A O 1
ATOM 582 N N . THR A 1 75 ? -16.229 -7.398 20.423 1.00 83.00 75 THR A N 1
ATOM 583 C CA . THR A 1 75 ? -15.097 -8.114 21.042 1.00 83.00 75 THR A CA 1
ATOM 584 C C . THR A 1 75 ? -15.270 -9.636 21.054 1.00 83.00 75 THR A C 1
ATOM 586 O O . THR A 1 75 ? -14.306 -10.357 20.797 1.00 83.00 75 THR A O 1
ATOM 589 N N . ARG A 1 76 ? -16.497 -10.136 21.277 1.00 82.62 76 ARG A N 1
ATOM 590 C CA . ARG A 1 76 ? -16.797 -11.581 21.326 1.00 82.62 76 ARG A CA 1
ATOM 591 C C . ARG A 1 76 ? -16.580 -12.302 19.994 1.00 82.62 76 ARG A C 1
ATOM 593 O O . ARG A 1 76 ? -16.191 -13.463 19.997 1.00 82.62 76 ARG A O 1
ATOM 600 N N . VAL A 1 77 ? -16.827 -11.636 18.865 1.00 84.50 77 VAL A N 1
ATOM 601 C CA . VAL A 1 77 ? -16.736 -12.248 17.524 1.00 84.50 77 VAL A CA 1
ATOM 602 C C . VAL A 1 77 ? -15.507 -11.793 16.742 1.00 84.50 77 VAL A C 1
ATOM 604 O O . VAL A 1 77 ? -15.166 -12.410 15.736 1.00 84.50 77 VAL A O 1
ATOM 607 N N . ARG A 1 78 ? -14.804 -10.756 17.213 1.00 84.12 78 ARG A N 1
ATOM 608 C CA . ARG A 1 78 ? -13.667 -10.130 16.525 1.00 84.12 78 ARG A CA 1
ATOM 609 C C . ARG A 1 78 ? -12.575 -11.120 16.123 1.00 84.12 78 ARG A C 1
ATOM 611 O O . ARG A 1 78 ? -12.144 -11.102 14.975 1.00 84.12 78 ARG A O 1
ATOM 61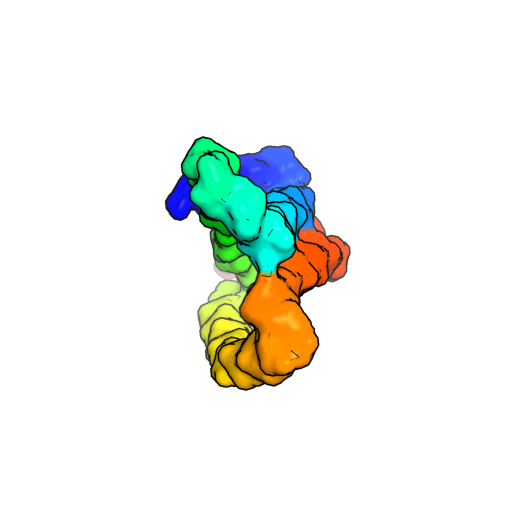8 N N . ASN A 1 79 ? -12.141 -11.999 17.029 1.00 85.75 79 ASN A N 1
ATOM 619 C CA . ASN A 1 79 ? -11.087 -12.975 16.717 1.00 85.75 79 ASN A CA 1
ATOM 620 C C . ASN A 1 79 ? -11.525 -13.967 15.631 1.00 85.75 79 ASN A C 1
ATOM 622 O O . ASN A 1 79 ? -10.758 -14.240 14.709 1.00 85.75 79 ASN A O 1
ATOM 626 N N . THR A 1 80 ? -12.764 -14.455 15.700 1.00 88.31 80 THR A N 1
ATOM 627 C CA . THR A 1 80 ? -13.325 -15.366 14.695 1.00 88.31 80 THR A CA 1
ATOM 628 C C . THR A 1 80 ? -13.506 -14.667 13.350 1.00 88.31 80 THR A C 1
ATOM 630 O O . THR A 1 80 ? -13.131 -15.227 12.325 1.00 88.31 80 THR A O 1
ATOM 633 N N . ALA A 1 81 ? -14.013 -13.431 13.343 1.00 86.00 81 ALA A N 1
ATOM 634 C CA . ALA A 1 81 ? -14.205 -12.635 12.133 1.00 86.00 81 ALA A CA 1
ATOM 635 C C . ALA A 1 81 ? -12.870 -12.313 11.444 1.00 86.00 81 ALA A C 1
ATOM 637 O O . ALA A 1 81 ? -12.735 -12.526 10.240 1.00 86.00 81 ALA A O 1
ATOM 638 N N . MET A 1 82 ? -11.860 -11.877 12.207 1.00 87.12 82 MET A N 1
ATOM 639 C CA . MET A 1 82 ? -10.505 -11.673 11.687 1.00 87.12 82 MET A CA 1
ATOM 640 C C . MET A 1 82 ? -9.933 -12.981 11.137 1.00 87.12 82 MET A C 1
ATOM 642 O O . MET A 1 82 ? -9.455 -13.007 10.008 1.00 87.12 82 MET A O 1
ATOM 646 N N . GLY A 1 83 ? -10.015 -14.080 11.893 1.00 89.25 83 GLY A N 1
ATOM 647 C CA . GLY A 1 83 ? -9.522 -15.388 11.456 1.00 89.25 83 GLY A CA 1
ATOM 648 C C . GLY A 1 83 ? -10.189 -15.878 10.168 1.00 89.25 83 GLY A C 1
ATOM 649 O O . GLY A 1 83 ? -9.498 -16.308 9.245 1.00 89.25 83 GLY A O 1
ATOM 650 N N . ALA A 1 84 ? -11.514 -15.762 10.068 1.00 90.25 84 ALA A N 1
ATOM 651 C CA . ALA A 1 84 ? -12.270 -16.107 8.868 1.00 90.25 84 ALA A CA 1
ATOM 652 C C . ALA A 1 84 ? -11.858 -15.235 7.674 1.00 90.25 84 ALA A C 1
ATOM 654 O O . ALA A 1 84 ? -11.529 -15.774 6.620 1.00 90.25 84 ALA A O 1
ATOM 655 N N . ALA A 1 85 ? -11.786 -13.911 7.848 1.00 89.06 85 ALA A N 1
ATOM 656 C CA . ALA A 1 85 ? -11.341 -12.990 6.803 1.00 89.06 85 ALA A CA 1
ATOM 657 C C . ALA A 1 85 ? -9.910 -13.302 6.331 1.00 89.06 85 ALA A C 1
ATOM 659 O O . ALA A 1 85 ? -9.659 -13.370 5.128 1.00 89.06 85 ALA A O 1
ATOM 660 N N . PHE A 1 86 ? -8.981 -13.571 7.256 1.00 88.00 86 PHE A N 1
ATOM 661 C CA . PHE A 1 86 ? -7.610 -13.960 6.922 1.00 88.00 86 PHE A CA 1
ATOM 662 C C . PHE A 1 86 ? -7.548 -15.287 6.167 1.00 88.00 86 PHE A C 1
ATOM 664 O O . PHE A 1 86 ? -6.798 -15.402 5.199 1.00 88.00 86 PHE A O 1
ATOM 671 N N . ASN A 1 87 ? -8.323 -16.291 6.576 1.00 92.50 87 ASN A N 1
ATOM 672 C CA . ASN A 1 87 ? -8.341 -17.586 5.897 1.00 92.50 87 ASN A CA 1
ATOM 673 C C . ASN A 1 87 ? -8.968 -17.493 4.502 1.00 92.50 87 ASN A C 1
ATOM 675 O O . ASN A 1 87 ? -8.415 -18.057 3.560 1.00 92.50 87 ASN A O 1
ATOM 679 N N . LEU A 1 88 ? -10.044 -16.719 4.336 1.00 91.88 88 LEU A N 1
ATOM 680 C CA . LEU A 1 88 ? -10.621 -16.425 3.021 1.00 91.88 88 LEU A CA 1
ATOM 681 C C . LEU A 1 88 ? -9.610 -15.701 2.126 1.00 91.88 88 LEU A C 1
ATOM 683 O O . LEU A 1 88 ? -9.380 -16.121 0.993 1.00 91.88 88 LEU A O 1
ATOM 687 N N . ALA A 1 89 ? -8.935 -14.675 2.649 1.00 88.50 89 ALA A N 1
ATOM 688 C CA . ALA A 1 89 ? -7.894 -13.961 1.917 1.00 88.50 89 ALA A CA 1
ATOM 689 C C . ALA A 1 89 ? -6.730 -14.884 1.521 1.00 88.50 89 ALA A C 1
ATOM 691 O O . ALA A 1 89 ? -6.192 -14.755 0.426 1.00 88.50 89 ALA A O 1
ATOM 692 N N . ARG A 1 90 ? -6.325 -15.835 2.373 1.00 88.25 90 ARG A N 1
ATOM 693 C CA . ARG A 1 90 ? -5.314 -16.853 2.026 1.00 88.25 90 ARG A CA 1
ATOM 694 C C . ARG A 1 90 ? -5.797 -17.801 0.931 1.00 88.25 90 ARG A C 1
ATOM 696 O O . ARG A 1 90 ? -5.024 -18.107 0.029 1.00 88.25 90 ARG A O 1
ATOM 703 N N . GLY A 1 91 ? -7.062 -18.216 0.979 1.00 92.88 91 GLY A N 1
ATOM 704 C CA . GLY A 1 91 ? -7.680 -19.021 -0.075 1.00 92.88 91 GLY A CA 1
ATOM 705 C C . GLY A 1 91 ? -7.658 -18.309 -1.428 1.00 92.88 91 GLY A C 1
ATOM 706 O O . GLY A 1 91 ? -7.268 -18.901 -2.427 1.00 92.88 91 GLY A O 1
ATOM 707 N N . VAL A 1 92 ? -7.980 -17.013 -1.459 1.00 90.50 92 VAL A N 1
ATOM 708 C CA . VAL A 1 92 ? -7.892 -16.200 -2.685 1.00 90.50 92 VAL A CA 1
ATOM 709 C C . VAL A 1 92 ? -6.438 -16.027 -3.139 1.00 90.50 92 VAL A C 1
ATOM 711 O O . VAL A 1 92 ? -6.149 -16.148 -4.329 1.00 90.50 92 VAL A O 1
ATOM 714 N N . GLN A 1 93 ? -5.504 -15.814 -2.205 1.00 89.88 93 GLN A N 1
ATOM 715 C CA . GLN A 1 93 ? -4.077 -15.657 -2.515 1.00 89.88 93 GLN A CA 1
ATOM 716 C C . GLN A 1 93 ? -3.456 -16.877 -3.204 1.00 89.88 93 GLN A C 1
ATOM 718 O O . GLN A 1 93 ? -2.481 -16.715 -3.935 1.00 89.88 93 GLN A O 1
ATOM 723 N N . PHE A 1 94 ? -4.023 -18.076 -3.037 1.00 90.81 94 PHE A N 1
ATOM 724 C CA . PHE A 1 94 ? -3.593 -19.272 -3.767 1.00 90.81 94 PHE A CA 1
ATOM 725 C C . PHE A 1 94 ? -3.672 -19.094 -5.293 1.00 90.81 94 PHE A C 1
ATOM 727 O O . PHE A 1 94 ? -2.828 -19.607 -6.023 1.00 90.81 94 PHE A O 1
ATOM 734 N N . PHE A 1 95 ? -4.648 -18.325 -5.782 1.00 90.94 95 PHE A N 1
ATOM 735 C CA . PHE A 1 95 ? -4.825 -18.066 -7.212 1.00 90.94 95 PHE A CA 1
ATOM 736 C C . PHE A 1 95 ? -3.965 -16.907 -7.727 1.00 90.94 95 PHE A C 1
ATOM 738 O O . PHE A 1 95 ? -3.780 -16.774 -8.936 1.00 90.94 95 PHE A O 1
ATOM 745 N N . THR A 1 96 ? -3.402 -16.081 -6.842 1.00 89.44 96 THR A N 1
ATOM 746 C CA . THR A 1 96 ? -2.611 -14.906 -7.229 1.00 89.44 96 THR A CA 1
ATOM 747 C C . THR A 1 96 ? -1.425 -15.254 -8.137 1.00 89.44 96 THR A C 1
ATOM 749 O O . THR A 1 96 ? -1.298 -14.606 -9.177 1.00 89.44 96 THR A O 1
ATOM 752 N N . PRO A 1 97 ? -0.586 -16.275 -7.848 1.00 89.81 97 PRO A N 1
ATOM 753 C CA . PRO A 1 97 ? 0.506 -16.652 -8.744 1.00 89.81 97 PRO A CA 1
ATOM 754 C C . PRO A 1 97 ? 0.008 -17.069 -10.128 1.00 89.81 97 PRO A C 1
ATOM 756 O O . PRO A 1 97 ? 0.586 -16.648 -11.121 1.00 89.81 97 PRO A O 1
ATOM 759 N N . LEU A 1 98 ? -1.097 -17.822 -10.210 1.00 92.12 98 LEU A N 1
ATOM 760 C CA . LEU A 1 98 ? -1.686 -18.235 -11.489 1.00 92.12 98 LEU A CA 1
ATOM 761 C C . LEU A 1 98 ? -2.119 -17.024 -12.323 1.00 92.12 98 LEU A C 1
ATOM 763 O O . LEU A 1 98 ? -1.809 -16.955 -13.512 1.00 92.12 98 LEU A O 1
ATOM 767 N N . VAL A 1 99 ? -2.788 -16.049 -11.699 1.00 91.00 99 VAL A N 1
ATOM 768 C CA . VAL A 1 99 ? -3.212 -14.808 -12.366 1.00 91.00 99 VAL A CA 1
ATOM 769 C C . VAL A 1 99 ? -2.002 -13.990 -12.815 1.00 91.00 99 VAL A C 1
ATOM 771 O O . VAL A 1 99 ? -1.950 -13.565 -13.968 1.00 91.00 99 VAL A O 1
ATOM 774 N N . ILE A 1 100 ? -1.005 -13.806 -11.944 1.00 89.69 100 ILE A N 1
ATOM 775 C CA . ILE A 1 100 ? 0.226 -13.073 -12.273 1.00 89.69 100 ILE A CA 1
ATOM 776 C C . ILE A 1 100 ? 0.953 -13.748 -13.434 1.00 89.69 100 ILE A C 1
ATOM 778 O O . ILE A 1 100 ? 1.341 -13.061 -14.374 1.00 89.69 100 ILE A O 1
ATOM 782 N N . THR A 1 101 ? 1.113 -15.072 -13.406 1.00 89.94 101 THR A N 1
ATOM 783 C CA . THR A 1 101 ? 1.757 -15.827 -14.485 1.00 89.94 101 THR A CA 1
ATOM 784 C C . THR A 1 101 ? 0.978 -15.689 -15.788 1.00 89.94 101 THR A C 1
ATOM 786 O O . THR A 1 101 ? 1.579 -15.384 -16.815 1.00 89.94 101 THR A O 1
ATOM 789 N N . LEU A 1 102 ? -0.350 -15.835 -15.766 1.00 91.94 102 LEU A N 1
ATOM 790 C CA . LEU A 1 102 ? -1.182 -15.679 -16.960 1.00 91.94 102 LEU A CA 1
ATOM 791 C C . LEU A 1 102 ? -1.025 -14.280 -17.572 1.00 91.94 102 LEU A C 1
ATOM 793 O O . LEU A 1 102 ? -0.771 -14.159 -18.770 1.00 91.94 102 LEU A O 1
ATOM 797 N N . VAL A 1 103 ? -1.102 -13.226 -16.759 1.00 90.25 103 VAL A N 1
ATOM 798 C CA . VAL A 1 103 ? -0.879 -11.849 -17.224 1.00 90.25 103 VAL A CA 1
ATOM 799 C C . VAL A 1 103 ? 0.556 -11.674 -17.725 1.00 90.25 103 VAL A C 1
ATOM 801 O O . VAL A 1 103 ? 0.764 -11.068 -18.775 1.00 90.25 103 VAL A O 1
ATOM 804 N N . ALA A 1 104 ? 1.543 -12.257 -17.043 1.00 89.06 104 ALA A N 1
ATOM 805 C CA . ALA A 1 104 ? 2.945 -12.151 -17.422 1.00 89.06 104 ALA A CA 1
ATOM 806 C C . ALA A 1 104 ? 3.267 -12.826 -18.760 1.00 89.06 104 ALA A C 1
ATOM 808 O O . ALA A 1 104 ? 4.110 -12.320 -19.496 1.00 89.06 104 ALA A O 1
ATOM 809 N N . THR A 1 105 ? 2.570 -13.905 -19.133 1.00 89.25 105 THR A N 1
ATOM 810 C CA . THR A 1 105 ? 2.734 -14.509 -20.470 1.00 89.25 105 THR A CA 1
ATOM 811 C C . THR A 1 105 ? 2.282 -13.588 -21.605 1.00 89.25 105 THR A C 1
ATOM 813 O O . THR A 1 105 ? 2.775 -13.7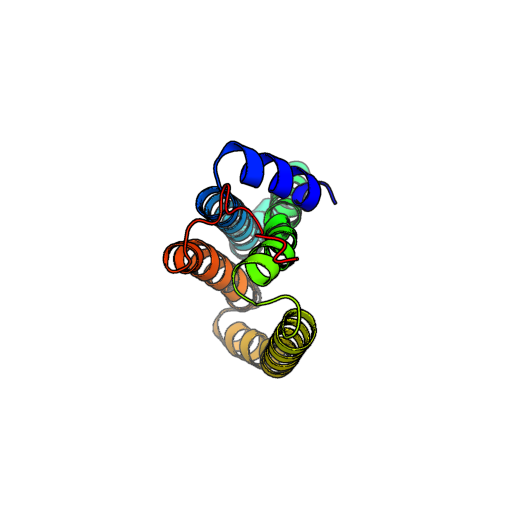15 -22.723 1.00 89.25 105 THR A O 1
ATOM 816 N N . ARG A 1 106 ? 1.357 -12.654 -21.338 1.00 87.19 106 ARG A N 1
ATOM 817 C CA . ARG A 1 106 ? 0.792 -11.735 -22.341 1.00 87.19 106 ARG A CA 1
ATOM 818 C C . ARG A 1 106 ? 1.429 -10.345 -22.317 1.00 87.19 106 ARG A C 1
ATOM 820 O O . ARG A 1 106 ? 1.619 -9.755 -23.373 1.00 87.19 106 ARG A O 1
ATOM 827 N N . TYR A 1 107 ? 1.756 -9.836 -21.130 1.00 83.69 107 TYR A N 1
ATOM 828 C CA . TYR A 1 107 ? 2.199 -8.454 -20.895 1.00 83.69 107 TYR A CA 1
ATOM 829 C C . TYR A 1 107 ? 3.562 -8.359 -20.185 1.00 83.69 107 TYR A C 1
ATOM 831 O O . TYR A 1 107 ? 3.970 -7.281 -19.753 1.00 83.69 107 TYR A O 1
ATOM 839 N N . GLY A 1 108 ? 4.272 -9.481 -20.037 1.00 85.56 108 GLY A N 1
ATOM 840 C CA . GLY A 1 108 ? 5.540 -9.558 -19.316 1.00 85.56 108 GLY A CA 1
ATOM 841 C C . GLY A 1 108 ? 5.388 -9.469 -17.794 1.00 85.56 108 GLY A C 1
ATOM 842 O O . GLY A 1 108 ? 4.331 -9.139 -17.250 1.00 85.56 108 GLY A O 1
ATOM 843 N N . LEU A 1 109 ? 6.480 -9.746 -17.077 1.00 80.19 109 LEU A N 1
ATOM 844 C CA . LEU A 1 109 ? 6.492 -9.756 -15.610 1.00 80.19 109 LEU A CA 1
ATOM 845 C C . LEU A 1 109 ? 6.074 -8.400 -15.009 1.00 80.19 109 LEU A C 1
ATOM 847 O O . LEU A 1 109 ? 5.359 -8.363 -14.009 1.00 80.19 109 LEU A O 1
ATOM 851 N N . GLY A 1 110 ? 6.451 -7.291 -15.658 1.00 82.62 110 GLY A N 1
ATOM 852 C CA . GLY A 1 110 ? 6.036 -5.943 -15.260 1.00 82.62 110 GLY A CA 1
ATOM 853 C C . GLY A 1 110 ? 4.516 -5.757 -15.294 1.00 82.62 110 GLY A C 1
ATOM 854 O O . GLY A 1 110 ? 3.953 -5.189 -14.361 1.00 82.62 110 GLY A O 1
ATOM 855 N N . GLY A 1 111 ? 3.835 -6.308 -16.306 1.00 81.31 111 GLY A N 1
ATOM 856 C CA . GLY A 1 111 ? 2.373 -6.320 -16.382 1.00 81.31 111 GLY A CA 1
ATOM 857 C C . GLY A 1 111 ? 1.741 -7.114 -15.236 1.00 81.31 111 GLY A C 1
ATOM 858 O O . GLY A 1 111 ? 0.843 -6.612 -14.562 1.00 81.31 111 GLY A O 1
ATOM 859 N N . GLY A 1 112 ? 2.265 -8.308 -14.945 1.00 84.62 112 GLY A N 1
ATOM 860 C CA . GLY A 1 112 ? 1.776 -9.147 -13.845 1.00 84.62 112 GLY A CA 1
ATOM 861 C C . GLY A 1 112 ? 1.905 -8.483 -12.469 1.00 84.62 112 GLY A C 1
ATOM 862 O O . GLY A 1 112 ? 0.957 -8.490 -11.689 1.00 84.62 112 GLY A O 1
ATOM 863 N N . ILE A 1 113 ? 3.047 -7.851 -12.179 1.00 82.88 113 ILE A N 1
ATOM 864 C CA . ILE A 1 113 ? 3.280 -7.175 -10.891 1.00 82.88 113 ILE A CA 1
ATOM 865 C C . ILE A 1 113 ? 2.503 -5.850 -10.808 1.00 82.88 113 ILE A C 1
ATOM 867 O O . ILE A 1 113 ? 2.036 -5.484 -9.729 1.00 82.88 113 ILE A O 1
ATOM 871 N N . SER A 1 114 ? 2.284 -5.155 -11.932 1.00 88.56 114 SER A N 1
ATOM 872 C CA . SER A 1 114 ? 1.502 -3.909 -11.954 1.00 88.56 114 SER A CA 1
ATOM 873 C C . SER A 1 114 ? 0.060 -4.094 -11.467 1.00 88.56 114 SER A C 1
ATOM 875 O O . SER A 1 114 ? -0.528 -3.161 -10.920 1.00 88.56 114 SER A O 1
ATOM 877 N N . LEU A 1 115 ? -0.477 -5.320 -11.550 1.00 89.88 115 LEU A N 1
ATOM 878 C CA . LEU A 1 115 ? -1.772 -5.685 -10.977 1.00 89.88 115 LEU A CA 1
ATOM 879 C C . LEU A 1 115 ? -1.845 -5.394 -9.468 1.00 89.88 115 LEU A C 1
ATOM 881 O O . LEU A 1 115 ? -2.869 -4.913 -8.984 1.00 89.88 115 LEU A O 1
ATOM 885 N N . ALA A 1 116 ? -0.749 -5.599 -8.730 1.00 89.44 116 ALA A N 1
ATOM 886 C CA . ALA A 1 116 ? -0.677 -5.246 -7.313 1.00 89.44 116 ALA A CA 1
ATOM 887 C C . ALA A 1 116 ? -0.796 -3.728 -7.088 1.00 89.44 116 ALA A C 1
ATOM 889 O O . ALA A 1 116 ? -1.433 -3.300 -6.127 1.00 89.44 116 ALA A O 1
ATOM 890 N N . GLY A 1 117 ? -0.245 -2.911 -7.994 1.00 91.19 117 GLY A N 1
ATOM 891 C CA . GLY A 1 117 ? -0.385 -1.452 -7.958 1.00 91.19 117 GLY A CA 1
ATOM 892 C C . GLY A 1 117 ? -1.837 -1.010 -8.149 1.00 91.19 117 GLY A C 1
ATOM 893 O O . GLY A 1 117 ? -2.333 -0.170 -7.399 1.00 91.19 117 GLY A O 1
ATOM 894 N N . PHE A 1 118 ? -2.562 -1.637 -9.079 1.00 92.12 118 PHE A N 1
ATOM 895 C CA . PHE A 1 118 ? -3.995 -1.385 -9.257 1.00 92.12 118 PHE A CA 1
ATOM 896 C C . PHE A 1 118 ? -4.816 -1.804 -8.033 1.00 92.12 118 PHE A C 1
ATOM 898 O O . PHE A 1 118 ? -5.657 -1.034 -7.575 1.00 92.12 118 PHE A O 1
ATOM 905 N N . PHE A 1 119 ? -4.546 -2.977 -7.450 1.00 91.56 119 PHE A N 1
ATOM 906 C CA . PHE A 1 119 ? -5.214 -3.402 -6.216 1.00 91.56 119 PHE A CA 1
ATOM 907 C C . PHE A 1 119 ? -4.928 -2.472 -5.035 1.00 91.56 119 PHE A C 1
ATOM 909 O O . PHE A 1 119 ? -5.829 -2.218 -4.234 1.00 91.56 119 PHE A O 1
ATOM 916 N N . ALA A 1 120 ? -3.719 -1.913 -4.939 1.00 91.31 120 ALA A N 1
ATOM 917 C CA . ALA A 1 120 ? -3.415 -0.889 -3.947 1.00 91.31 120 ALA A CA 1
ATOM 918 C C . ALA A 1 120 ? -4.311 0.347 -4.137 1.00 91.31 120 ALA A C 1
ATOM 920 O O . ALA A 1 120 ? -4.944 0.789 -3.182 1.00 91.31 120 ALA A O 1
ATOM 921 N N . LEU A 1 121 ? -4.463 0.856 -5.365 1.00 93.19 121 LEU A N 1
ATOM 922 C CA . LEU A 1 121 ? -5.362 1.986 -5.641 1.00 93.19 121 LEU A CA 1
ATOM 923 C C . LEU A 1 121 ? -6.828 1.668 -5.325 1.00 93.19 121 LEU A C 1
ATOM 925 O O . LEU A 1 121 ? -7.503 2.483 -4.696 1.00 93.19 121 LEU A O 1
ATOM 929 N N . ILE A 1 122 ? -7.304 0.475 -5.700 1.00 92.88 122 ILE A N 1
ATOM 930 C CA . ILE A 1 122 ? -8.650 0.001 -5.351 1.00 92.88 122 ILE A CA 1
ATOM 931 C C . ILE A 1 122 ? -8.820 -0.025 -3.832 1.00 92.88 122 ILE A C 1
ATOM 933 O O . ILE A 1 122 ? -9.847 0.417 -3.339 1.00 92.88 122 ILE A O 1
ATOM 937 N N . THR A 1 123 ? -7.813 -0.472 -3.081 1.00 88.56 123 THR A N 1
ATOM 938 C CA . THR A 1 123 ? -7.847 -0.496 -1.610 1.00 88.56 123 THR A CA 1
ATOM 939 C C . THR A 1 123 ? -7.937 0.918 -1.031 1.00 88.56 123 THR A C 1
ATOM 941 O O . THR A 1 123 ? -8.759 1.179 -0.151 1.00 88.56 123 THR A O 1
ATOM 944 N N . GLY A 1 124 ? -7.147 1.854 -1.567 1.00 88.44 124 GLY A N 1
ATOM 945 C CA . GLY A 1 124 ? -7.211 3.268 -1.200 1.00 88.44 124 GLY A CA 1
ATOM 946 C C . GLY A 1 124 ? -8.577 3.898 -1.482 1.00 88.44 124 GLY A C 1
ATOM 947 O O . GLY A 1 124 ? -9.066 4.669 -0.664 1.00 88.44 124 GLY A O 1
ATOM 948 N N . ALA A 1 125 ? -9.223 3.535 -2.592 1.00 89.62 125 ALA A N 1
ATOM 949 C CA . ALA A 1 125 ? -10.582 3.974 -2.912 1.00 89.62 125 ALA A CA 1
ATOM 950 C C . ALA A 1 125 ? -11.638 3.286 -2.028 1.00 89.62 125 ALA A C 1
ATOM 952 O O . ALA A 1 125 ? -12.552 3.939 -1.529 1.00 89.62 125 ALA A O 1
ATOM 953 N N . TRP A 1 126 ? -11.491 1.984 -1.780 1.00 87.56 126 TRP A N 1
ATOM 954 C CA . TRP A 1 126 ? -12.424 1.177 -0.993 1.00 87.56 126 TRP A CA 1
ATOM 955 C C . TRP A 1 126 ? -12.532 1.665 0.447 1.00 87.56 126 TRP A C 1
ATOM 957 O O . TRP A 1 126 ? -13.603 1.614 1.040 1.00 87.56 126 TRP A O 1
ATOM 967 N N . VAL A 1 127 ? -11.457 2.209 1.023 1.00 86.19 127 VAL A N 1
ATOM 968 C CA . VAL A 1 127 ? -11.511 2.718 2.399 1.00 86.19 127 VAL A CA 1
ATOM 969 C C . VAL A 1 127 ? -12.563 3.823 2.589 1.00 86.19 127 VAL A C 1
ATOM 971 O O . VAL A 1 127 ? -13.039 4.030 3.701 1.00 86.19 127 VAL A O 1
ATOM 974 N N . TRP A 1 128 ? -12.971 4.510 1.518 1.00 84.81 128 TRP A N 1
ATOM 975 C CA . TRP A 1 128 ? -14.008 5.541 1.566 1.00 84.81 128 TRP A CA 1
ATOM 976 C C . TRP A 1 128 ? -15.420 4.979 1.734 1.00 84.81 128 TRP A C 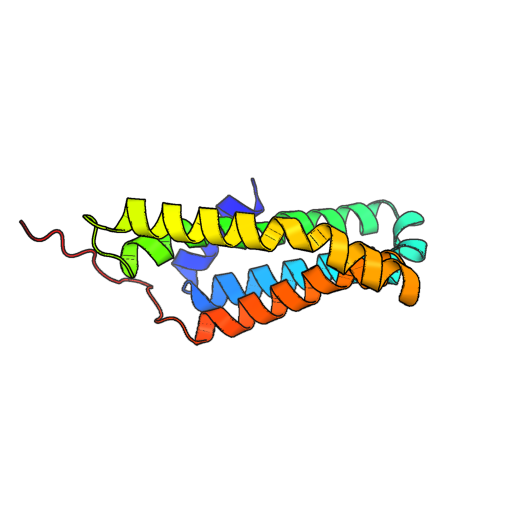1
ATOM 978 O O . TRP A 1 128 ? -16.308 5.708 2.173 1.00 84.81 128 TRP A O 1
ATOM 988 N N . THR A 1 129 ? -15.635 3.692 1.445 1.00 84.81 129 THR A N 1
ATOM 989 C CA . THR A 1 129 ? -16.911 3.020 1.731 1.00 84.81 129 THR A CA 1
ATOM 990 C C . THR A 1 129 ? -17.036 2.637 3.206 1.00 84.81 129 THR A C 1
ATOM 992 O O . THR A 1 129 ? -18.137 2.355 3.672 1.00 84.81 129 THR A O 1
ATOM 995 N N . LEU A 1 130 ? -15.925 2.608 3.950 1.00 77.00 130 LEU A N 1
ATOM 996 C CA . LEU A 1 130 ? -15.908 2.300 5.378 1.00 77.00 130 LEU A CA 1
ATOM 997 C C . LEU A 1 130 ? -16.167 3.567 6.202 1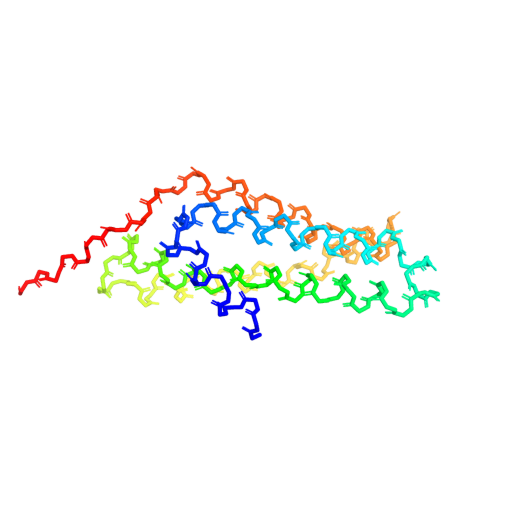.00 77.00 130 LEU A C 1
ATOM 999 O O . LEU A 1 130 ? -15.704 4.639 5.808 1.00 77.00 130 LEU A O 1
ATOM 1003 N N . PRO A 1 131 ? -16.877 3.491 7.343 1.00 68.69 131 PRO A N 1
ATOM 1004 C CA . PRO A 1 131 ? -17.067 4.630 8.245 1.00 68.69 131 PRO A CA 1
ATOM 1005 C C . PRO A 1 131 ? -15.716 5.196 8.720 1.00 68.69 131 PRO A C 1
ATOM 1007 O O . PRO A 1 131 ? -14.743 4.459 8.853 1.00 68.69 131 PRO A O 1
ATOM 1010 N N . GLU A 1 132 ? -15.629 6.514 8.935 1.00 71.81 132 GLU A N 1
ATOM 1011 C CA . GLU A 1 132 ? -14.435 7.106 9.550 1.00 71.81 132 GLU A CA 1
ATOM 1012 C C . GLU A 1 132 ? -14.472 6.761 11.031 1.00 71.81 132 GLU A C 1
ATOM 1014 O O . GLU A 1 132 ? -15.431 7.097 11.723 1.00 71.81 132 GLU A O 1
ATOM 1019 N N . THR A 1 133 ? -13.435 6.083 11.503 1.00 64.81 133 THR A N 1
ATOM 1020 C CA . THR A 1 133 ? -13.391 5.577 12.873 1.00 64.81 133 THR A CA 1
ATOM 1021 C C . THR A 1 133 ? -12.487 6.388 13.794 1.00 64.81 133 THR A C 1
ATOM 1023 O O . THR A 1 133 ? -12.214 6.016 14.937 1.00 64.81 133 THR A O 1
ATOM 1026 N N . ARG A 1 134 ? -12.023 7.551 13.322 1.00 60.50 134 ARG A N 1
ATOM 1027 C CA . ARG A 1 134 ? -11.302 8.513 14.150 1.00 60.50 134 ARG A CA 1
ATOM 1028 C C . ARG A 1 134 ? -12.161 8.932 15.349 1.00 60.50 134 ARG A C 1
ATOM 1030 O O . ARG A 1 134 ? -13.128 9.673 15.203 1.00 60.50 134 ARG A O 1
ATOM 1037 N N . GLY A 1 135 ? -11.748 8.507 16.541 1.00 54.84 135 GLY A N 1
ATOM 1038 C CA . GLY A 1 135 ? -12.377 8.904 17.801 1.00 54.84 135 GLY A CA 1
ATOM 1039 C C . GLY A 1 135 ? -13.615 8.095 18.190 1.00 54.84 135 GLY A C 1
ATOM 1040 O O . GLY A 1 135 ? -14.321 8.512 19.108 1.00 54.84 135 GLY A O 1
ATOM 1041 N N . THR A 1 136 ? -13.885 6.952 17.546 1.00 52.97 136 THR A N 1
ATOM 1042 C CA . THR A 1 136 ? -14.926 6.031 18.020 1.00 52.97 136 THR A CA 1
ATOM 1043 C C . THR A 1 136 ? -14.511 5.504 19.394 1.00 52.97 136 THR A C 1
ATOM 1045 O O . THR A 1 136 ? -13.556 4.738 19.518 1.00 52.97 136 THR A O 1
ATOM 1048 N N . LYS A 1 137 ? -15.188 5.970 20.451 1.00 43.44 137 LYS A N 1
ATOM 1049 C CA . LYS A 1 137 ? -15.014 5.423 21.796 1.00 43.44 137 LYS A CA 1
ATOM 1050 C C . LYS A 1 137 ? -15.430 3.959 21.747 1.00 43.44 137 LYS A C 1
ATOM 1052 O O . LYS A 1 137 ? -16.544 3.640 21.347 1.00 43.44 137 LYS A O 1
ATOM 1057 N N . ILE A 1 138 ? -14.508 3.081 22.119 1.00 53.72 138 ILE A N 1
ATOM 1058 C CA . ILE A 1 138 ? -14.828 1.692 22.409 1.00 53.72 138 ILE A CA 1
ATOM 1059 C C . ILE A 1 138 ? -15.603 1.759 23.722 1.00 53.72 138 ILE A C 1
ATOM 1061 O O . ILE A 1 138 ? -14.987 1.910 24.777 1.00 53.72 138 ILE A O 1
ATOM 1065 N N . ASP A 1 139 ? -16.934 1.761 23.659 1.00 42.41 139 ASP A N 1
ATOM 1066 C CA . ASP A 1 139 ? -17.745 1.622 24.862 1.00 42.41 139 ASP A CA 1
ATOM 1067 C C . ASP A 1 139 ? -17.422 0.252 25.457 1.00 42.41 139 ASP A C 1
ATOM 1069 O O . ASP A 1 139 ? -17.771 -0.806 24.929 1.00 42.41 139 ASP A O 1
ATOM 1073 N N . VAL A 1 140 ? -16.639 0.287 26.533 1.00 44.56 140 VAL A N 1
ATOM 1074 C CA . VAL A 1 140 ? -16.401 -0.855 27.402 1.00 44.56 140 VAL A CA 1
ATOM 1075 C C . VAL A 1 140 ? -17.685 -1.003 28.205 1.00 44.56 140 VAL A C 1
ATOM 1077 O O . VAL A 1 140 ? -17.814 -0.443 29.289 1.00 44.56 140 VAL A O 1
ATOM 1080 N N . GLU A 1 141 ? -18.688 -1.647 27.613 1.00 39.00 141 GLU A N 1
ATOM 1081 C CA . GLU A 1 141 ? -19.915 -1.969 28.332 1.00 39.00 141 GLU A CA 1
ATOM 1082 C C . GLU A 1 141 ? -19.550 -2.943 29.468 1.00 39.00 141 GLU A C 1
ATOM 1084 O O . GLU A 1 141 ? -18.901 -3.968 29.231 1.00 39.00 141 GLU A O 1
ATOM 1089 N N . HIS A 1 142 ? -19.868 -2.508 30.691 1.00 36.59 142 HIS A N 1
ATOM 1090 C CA . HIS A 1 142 ? -19.506 -3.099 31.982 1.00 36.59 142 HIS A CA 1
ATOM 1091 C C . HIS A 1 142 ? -20.051 -4.515 32.196 1.00 36.59 142 HIS A C 1
ATOM 1093 O O . HIS A 1 142 ? -21.192 -4.794 31.764 1.00 36.59 142 HIS A O 1
#

pLDDT: mean 84.53, std 11.26, range [36.59, 94.5]

Radius of gyration: 17.42 Å; chains: 1; bounding box: 41×32×54 Å

Sequence (142 aa):
ALGYLSFGVVADWKGRRVAYSIYSVIWAIGLFAVTWFWGALAVYPALTVLFMFLVGLGTGNYSGYGPIFSEIFPTRVRNTAMGAAFNLARGVQFFTPLVITLVATRYGLGGGISLAGFFALITGAWVWTLPETRGTKIDVEH

Secondary structure (DSSP, 8-state):
-HHHHHHHHHHHHH-HHHHHHHHHHHHHHHHHHHHHSHHHHTT-HHHHHHHHHHHHHHGGGGGGHHHHHHHHS-HHHHHHHHHHHHHHHHHHHTTHHHHHHHHHHHHHHHHHHHHHHHHHHHHHHHGGGSPP-TT-------